Protein AF-A0A9E2JJ78-F1 (afdb_monomer_lite)

pLDDT: mean 93.26, std 8.28, range [51.38, 98.62]

Foldseek 3Di:
DDLAADVVCLLPDPALQLQCVDPQDHDDRVRSSVQLNCLVVLHDHVCLQRPQLPCVSCVRPPPNNCSSVSSVVSNVVVVVDNDDPVVVVVVVVVVVVD

Secondary structure (DSSP, 8-state):
------HHHHHT-SS-HHHHT-SS----HHHHHHHHHHHHTT---HHHHH----SHHHHH-TT---HHHHHHHHHHHTT--SS-HHHHHHHHHHHHT-

Sequence (98 aa):
MSLEFDERICATCPTADCLVKCQYMDLDRETAHAEMMKVIRGEDSPVLRDCATCYACEEYCPRGNHPFYLITDRREEKGLLTAPRPITNQWINMAEHQ

Structure (mmCIF, N/CA/C/O backbone):
data_AF-A0A9E2JJ78-F1
#
_entry.id   AF-A0A9E2JJ78-F1
#
loop_
_atom_site.group_PDB
_atom_site.id
_atom_site.type_symbol
_atom_site.label_atom_id
_atom_site.label_alt_id
_atom_site.label_comp_id
_atom_site.label_asym_id
_atom_site.label_entity_id
_atom_site.label_seq_id
_atom_site.pdbx_PDB_ins_code
_atom_site.Cartn_x
_atom_site.Cartn_y
_atom_site.Cartn_z
_atom_site.occupancy
_atom_site.B_iso_or_equiv
_atom_site.auth_seq_id
_atom_site.auth_comp_id
_atom_site.auth_asym_id
_atom_site.auth_atom_id
_atom_site.pdbx_PDB_model_num
ATOM 1 N N . MET A 1 1 ? 12.844 13.307 10.541 1.00 51.38 1 MET A N 1
ATOM 2 C CA . MET A 1 1 ? 12.966 12.215 9.559 1.00 51.38 1 MET A CA 1
ATOM 3 C C . MET A 1 1 ? 11.565 11.997 9.022 1.00 51.38 1 MET A C 1
ATOM 5 O O . MET A 1 1 ? 10.733 11.509 9.773 1.00 51.38 1 MET A O 1
ATOM 9 N N . SER A 1 2 ? 11.257 12.545 7.846 1.00 67.62 2 SER A N 1
ATOM 10 C CA . SER A 1 2 ? 9.942 12.427 7.206 1.00 67.62 2 SER A CA 1
ATOM 11 C C . SER A 1 2 ? 9.909 11.148 6.369 1.00 67.62 2 SER A C 1
ATOM 13 O O . SER A 1 2 ? 10.882 10.833 5.688 1.00 67.62 2 SER A O 1
ATOM 15 N N . LEU A 1 3 ? 8.815 10.392 6.468 1.00 82.50 3 LEU A N 1
ATOM 16 C CA . LEU A 1 3 ? 8.509 9.297 5.551 1.00 82.50 3 LEU A CA 1
ATOM 17 C C . LEU A 1 3 ? 7.841 9.937 4.334 1.00 82.50 3 LEU A C 1
ATOM 19 O O . LEU A 1 3 ? 6.675 10.317 4.401 1.00 82.50 3 LEU A O 1
ATOM 23 N N . GLU A 1 4 ? 8.603 10.156 3.265 1.00 87.62 4 GLU A N 1
ATOM 24 C CA . GLU A 1 4 ? 8.107 10.843 2.069 1.00 87.62 4 GLU A CA 1
ATOM 25 C C . GLU A 1 4 ? 7.806 9.838 0.964 1.00 87.62 4 GLU A C 1
ATOM 27 O O . GLU A 1 4 ? 8.686 9.122 0.490 1.00 87.62 4 GLU A O 1
ATOM 32 N N . PHE A 1 5 ? 6.542 9.791 0.554 1.00 94.44 5 PHE A N 1
ATOM 33 C CA . PHE A 1 5 ? 6.100 9.017 -0.596 1.00 94.44 5 PHE A CA 1
ATOM 34 C C . PHE A 1 5 ? 6.196 9.866 -1.873 1.00 94.44 5 PHE A C 1
ATOM 36 O O . PHE A 1 5 ? 5.660 10.973 -1.915 1.00 94.44 5 PHE A O 1
ATOM 43 N N . ASP A 1 6 ? 6.803 9.336 -2.941 1.00 96.25 6 ASP A N 1
ATOM 44 C CA . ASP A 1 6 ? 6.828 9.976 -4.264 1.00 96.25 6 ASP A CA 1
ATOM 45 C C . ASP A 1 6 ? 6.147 9.095 -5.324 1.00 96.25 6 ASP A C 1
ATOM 47 O O . ASP A 1 6 ? 6.609 8.004 -5.679 1.00 96.25 6 ASP A O 1
ATOM 51 N N . GLU A 1 7 ? 5.047 9.587 -5.891 1.00 96.38 7 GLU A N 1
ATOM 52 C CA . GLU A 1 7 ? 4.288 8.884 -6.929 1.00 96.38 7 GLU A CA 1
ATOM 53 C C . GLU A 1 7 ? 5.111 8.583 -8.190 1.00 96.38 7 GLU A C 1
ATOM 55 O O . GLU A 1 7 ? 4.894 7.558 -8.840 1.00 96.38 7 GLU A O 1
ATOM 60 N N . ARG A 1 8 ? 6.105 9.416 -8.521 1.00 96.69 8 ARG A N 1
ATOM 61 C CA . ARG A 1 8 ? 6.944 9.269 -9.723 1.00 96.69 8 ARG A CA 1
ATOM 62 C C . ARG A 1 8 ? 7.892 8.080 -9.588 1.00 96.69 8 ARG A C 1
ATOM 64 O O . ARG A 1 8 ? 8.193 7.394 -10.573 1.00 96.69 8 ARG A O 1
ATOM 71 N N . ILE A 1 9 ? 8.325 7.799 -8.357 1.00 95.94 9 ILE A N 1
ATOM 72 C CA . ILE A 1 9 ? 9.122 6.616 -8.026 1.00 95.94 9 ILE A CA 1
ATOM 73 C C . ILE A 1 9 ? 8.280 5.354 -8.237 1.00 95.94 9 ILE A C 1
ATOM 75 O O . ILE A 1 9 ? 8.770 4.386 -8.817 1.00 95.94 9 ILE A O 1
ATOM 79 N N . CYS A 1 10 ? 7.008 5.348 -7.842 1.00 96.06 10 CYS A N 1
ATOM 80 C CA . CYS A 1 10 ? 6.121 4.211 -8.106 1.00 96.06 10 CYS A CA 1
ATOM 81 C C . CYS A 1 10 ? 5.729 4.084 -9.587 1.00 96.06 10 CYS A C 1
ATOM 83 O O . CYS A 1 10 ? 5.726 2.972 -10.122 1.00 96.06 10 CYS A O 1
ATOM 85 N N . ALA A 1 11 ? 5.477 5.196 -10.281 1.00 96.75 11 ALA A N 1
ATOM 86 C CA . ALA A 1 11 ? 5.081 5.201 -11.691 1.00 96.75 11 ALA A CA 1
ATOM 87 C C . ALA A 1 11 ? 6.113 4.513 -12.602 1.00 96.75 11 ALA A C 1
ATOM 89 O O . ALA A 1 11 ? 5.752 3.850 -13.569 1.00 96.75 11 ALA A O 1
ATOM 90 N N . THR A 1 12 ? 7.399 4.611 -12.256 1.00 96.81 12 THR A N 1
ATOM 91 C CA . THR A 1 12 ? 8.517 4.020 -13.012 1.00 96.81 12 THR A CA 1
ATOM 92 C C . THR A 1 12 ? 9.023 2.698 -12.417 1.00 96.81 12 THR A C 1
ATOM 94 O O . THR A 1 12 ? 10.150 2.282 -12.702 1.00 96.81 12 THR A O 1
ATOM 97 N N . CYS A 1 13 ? 8.260 2.064 -11.519 1.00 96.56 13 CYS A N 1
ATOM 98 C CA . CYS A 1 13 ? 8.691 0.866 -10.796 1.00 96.56 13 CYS A CA 1
ATOM 99 C C . CYS A 1 13 ? 8.767 -0.369 -11.719 1.00 96.56 13 CYS A C 1
ATOM 101 O O . CYS A 1 13 ? 7.753 -0.773 -12.292 1.00 96.56 13 CYS A O 1
ATOM 103 N N . PRO A 1 14 ? 9.942 -1.013 -11.865 1.00 95.81 14 PRO A N 1
ATOM 104 C CA . PRO A 1 14 ? 10.087 -2.164 -12.746 1.00 95.81 14 PRO A CA 1
ATOM 105 C C . PRO A 1 14 ? 9.458 -3.425 -12.152 1.00 95.81 14 PRO A C 1
ATOM 107 O O . PRO A 1 14 ? 8.927 -4.232 -12.907 1.00 95.81 14 PRO A O 1
ATOM 110 N N . THR A 1 15 ? 9.482 -3.593 -10.827 1.00 96.94 15 THR A N 1
ATOM 111 C CA . THR A 1 15 ? 9.150 -4.876 -10.188 1.00 96.94 15 THR A CA 1
ATOM 112 C C . THR A 1 15 ? 7.761 -4.932 -9.565 1.00 96.94 15 THR A C 1
ATOM 114 O O . THR A 1 15 ? 7.141 -5.985 -9.602 1.00 96.94 15 THR A O 1
ATOM 117 N N . ALA A 1 16 ? 7.270 -3.823 -8.997 1.00 97.56 16 ALA A N 1
ATOM 118 C CA . ALA A 1 16 ? 6.081 -3.819 -8.132 1.00 97.56 16 ALA A CA 1
ATOM 119 C C . ALA A 1 16 ? 6.164 -4.851 -6.980 1.00 97.56 16 ALA A C 1
ATOM 121 O O . ALA A 1 16 ? 5.149 -5.364 -6.510 1.00 97.56 16 ALA A O 1
ATOM 122 N N . ASP A 1 17 ? 7.385 -5.118 -6.495 1.00 98.19 17 ASP A N 1
ATOM 123 C CA . ASP A 1 17 ? 7.690 -6.146 -5.485 1.00 98.19 17 ASP A CA 1
ATOM 124 C C . ASP A 1 17 ? 6.862 -6.023 -4.203 1.00 98.19 17 ASP A C 1
ATOM 126 O O . ASP A 1 17 ? 6.536 -7.032 -3.584 1.00 98.19 17 ASP A O 1
ATOM 130 N N . CYS A 1 18 ? 6.489 -4.798 -3.824 1.00 97.94 18 CYS A N 1
ATOM 131 C CA . CYS A 1 18 ? 5.648 -4.526 -2.661 1.00 97.94 18 CYS A CA 1
ATOM 132 C C . CYS A 1 18 ? 4.313 -5.286 -2.684 1.00 97.94 18 CYS A C 1
ATOM 134 O O . CYS A 1 18 ? 3.805 -5.632 -1.619 1.00 97.94 18 CYS A O 1
ATOM 136 N N . LEU A 1 19 ? 3.763 -5.559 -3.870 1.00 98.31 19 LEU A N 1
ATOM 137 C CA . LEU A 1 19 ? 2.511 -6.293 -4.041 1.00 98.31 19 LEU A CA 1
ATOM 138 C C . LEU A 1 19 ? 2.711 -7.664 -4.692 1.00 98.31 19 LEU A C 1
ATOM 140 O O . LEU A 1 19 ? 2.047 -8.604 -4.274 1.00 98.31 19 LEU A O 1
ATOM 144 N N . VAL A 1 20 ? 3.664 -7.815 -5.620 1.00 98.38 20 VAL A N 1
ATOM 145 C CA . VAL A 1 20 ? 3.986 -9.122 -6.237 1.00 98.38 20 VAL A CA 1
ATOM 146 C C . VAL A 1 20 ? 4.424 -10.153 -5.194 1.00 98.38 20 VAL A C 1
ATOM 148 O O . VAL A 1 20 ? 4.119 -11.333 -5.316 1.00 98.38 20 VAL A O 1
ATOM 151 N N . LYS A 1 21 ? 5.140 -9.724 -4.148 1.00 98.19 21 LYS A N 1
ATO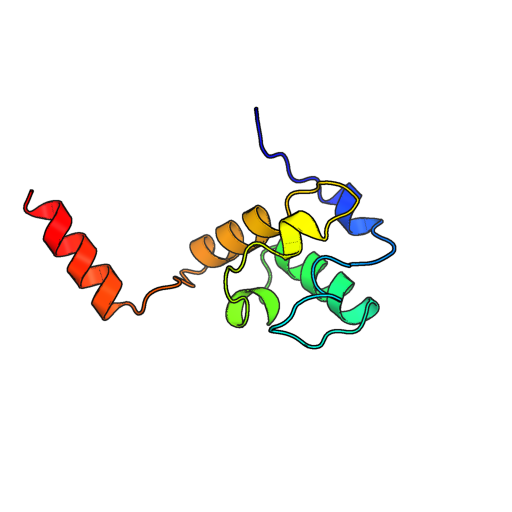M 152 C CA . LYS A 1 21 ? 5.618 -10.610 -3.072 1.00 98.19 21 LYS A CA 1
ATOM 153 C C . LYS A 1 21 ? 4.648 -10.698 -1.889 1.00 98.19 21 LYS A C 1
ATOM 155 O O . LYS A 1 21 ? 5.003 -11.262 -0.849 1.00 98.19 21 LYS A O 1
ATOM 160 N N . CYS A 1 22 ? 3.453 -10.112 -1.993 1.00 98.12 22 CYS A N 1
ATOM 161 C CA . CYS A 1 22 ? 2.490 -10.137 -0.900 1.00 98.12 22 CYS A CA 1
ATOM 162 C C . CYS A 1 22 ? 2.094 -11.582 -0.564 1.00 98.12 22 CYS A C 1
ATOM 164 O O . CYS A 1 22 ? 1.765 -12.364 -1.442 1.00 98.12 22 CYS A O 1
ATOM 166 N N . GLN A 1 23 ? 2.096 -11.937 0.723 1.00 97.00 23 GLN A N 1
ATOM 167 C CA . GLN A 1 23 ? 1.722 -13.288 1.170 1.00 97.00 23 GLN A CA 1
ATOM 168 C C . GLN A 1 23 ? 0.200 -13.492 1.274 1.00 97.00 23 GLN A C 1
ATOM 170 O O . GLN A 1 23 ? -0.260 -14.608 1.489 1.00 97.00 23 GLN A O 1
ATOM 175 N N . TYR A 1 24 ? -0.573 -12.410 1.161 1.00 96.81 24 TYR A N 1
ATOM 176 C CA . TYR A 1 24 ? -2.028 -12.399 1.353 1.00 96.81 24 TYR A CA 1
ATOM 177 C C . TYR A 1 24 ? -2.800 -12.143 0.055 1.00 96.81 24 TYR A C 1
ATOM 179 O O . TYR A 1 24 ? -4.024 -12.226 0.046 1.00 96.81 24 TYR A O 1
ATOM 187 N N . MET A 1 25 ? -2.100 -11.812 -1.030 1.00 96.81 25 MET A N 1
ATOM 188 C CA . MET A 1 25 ? -2.676 -11.502 -2.336 1.00 96.81 25 MET A CA 1
ATOM 189 C C . MET A 1 25 ? -1.811 -12.145 -3.414 1.00 96.81 25 MET A C 1
ATOM 191 O O . MET A 1 25 ? -0.589 -12.075 -3.328 1.00 96.81 25 MET A O 1
ATOM 195 N N . ASP A 1 26 ? -2.444 -12.728 -4.427 1.00 96.94 26 ASP A N 1
ATOM 196 C CA . ASP A 1 26 ? -1.760 -13.284 -5.594 1.00 96.94 26 ASP A CA 1
ATOM 197 C C . ASP A 1 26 ? -1.947 -12.328 -6.776 1.00 96.94 26 ASP A C 1
ATOM 199 O O . ASP A 1 26 ? -3.047 -12.199 -7.318 1.00 96.94 26 ASP A O 1
ATOM 203 N N . LEU A 1 27 ? -0.896 -11.573 -7.098 1.00 97.25 27 LEU A N 1
ATOM 204 C CA . LEU A 1 27 ? -0.907 -10.532 -8.122 1.00 97.25 27 LEU A CA 1
ATOM 205 C C . LEU A 1 27 ? 0.321 -10.696 -9.014 1.00 97.25 27 LEU A C 1
ATOM 207 O O . LEU A 1 27 ? 1.458 -10.671 -8.535 1.00 97.25 27 LEU A O 1
ATOM 211 N N . ASP A 1 28 ? 0.105 -10.783 -10.325 1.00 98.12 28 ASP A N 1
ATOM 212 C CA . ASP A 1 28 ? 1.203 -10.628 -11.273 1.00 98.12 28 ASP A CA 1
ATOM 213 C C . ASP A 1 28 ? 1.745 -9.188 -11.261 1.00 98.12 28 ASP A C 1
ATOM 215 O O . ASP A 1 28 ? 1.147 -8.258 -10.715 1.00 98.12 28 ASP A O 1
ATOM 219 N N . ARG A 1 29 ? 2.910 -8.989 -11.880 1.00 97.56 29 ARG A N 1
ATOM 220 C CA . ARG A 1 29 ? 3.609 -7.699 -11.879 1.00 97.56 29 ARG A CA 1
ATOM 221 C C . ARG A 1 29 ? 2.805 -6.563 -12.521 1.00 97.56 29 ARG A C 1
ATOM 223 O O . ARG A 1 29 ? 2.921 -5.425 -12.067 1.00 97.56 29 ARG A O 1
ATOM 230 N N . GLU A 1 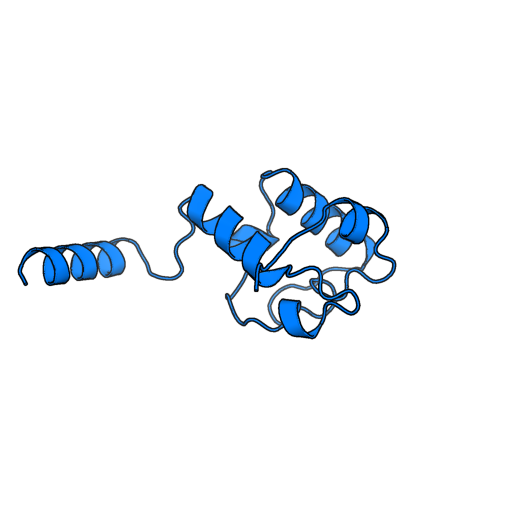30 ? 2.026 -6.828 -13.568 1.00 98.06 30 GLU A N 1
ATOM 231 C CA . GLU A 1 30 ? 1.245 -5.787 -14.251 1.00 98.06 30 GLU A CA 1
ATOM 232 C C . GLU A 1 30 ? 0.044 -5.358 -13.409 1.00 98.06 30 GLU A C 1
ATOM 234 O O . GLU A 1 30 ? -0.166 -4.164 -13.189 1.00 98.06 30 GLU A O 1
ATOM 239 N N . THR A 1 31 ? -0.679 -6.332 -12.863 1.00 98.31 31 THR A N 1
ATOM 240 C CA . THR A 1 31 ? -1.818 -6.129 -11.970 1.00 98.31 31 THR A CA 1
ATOM 241 C C . THR A 1 31 ? -1.369 -5.448 -10.683 1.00 98.31 31 THR A C 1
ATOM 243 O O . THR A 1 31 ? -1.946 -4.439 -10.290 1.00 98.31 31 THR A O 1
ATOM 246 N N . ALA A 1 32 ? -0.287 -5.924 -10.064 1.00 98.38 32 ALA A N 1
ATOM 247 C CA . ALA A 1 32 ? 0.318 -5.308 -8.888 1.00 98.38 32 ALA A CA 1
ATOM 248 C C . ALA A 1 32 ? 0.655 -3.830 -9.126 1.00 98.38 32 ALA A C 1
ATOM 250 O O . ALA A 1 32 ? 0.311 -2.969 -8.316 1.00 98.38 32 ALA A O 1
ATOM 251 N N . HIS A 1 33 ? 1.301 -3.511 -10.251 1.00 98.38 33 HIS A N 1
ATOM 252 C CA . HIS A 1 33 ? 1.625 -2.124 -10.578 1.00 98.38 33 HIS A CA 1
ATOM 253 C C . HIS A 1 33 ? 0.361 -1.282 -10.777 1.00 98.38 33 HIS A C 1
ATOM 255 O O . HIS A 1 33 ? 0.232 -0.225 -10.159 1.00 98.38 33 HIS A O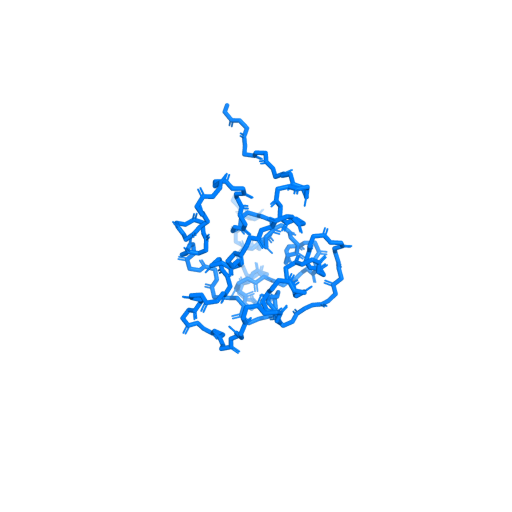 1
ATOM 261 N N . ALA A 1 34 ? -0.599 -1.771 -11.565 1.00 98.50 34 ALA A N 1
ATOM 262 C CA . ALA A 1 34 ? -1.851 -1.070 -11.825 1.00 98.50 34 ALA A CA 1
ATOM 263 C C . ALA A 1 34 ? -2.646 -0.797 -10.537 1.00 98.50 34 ALA A C 1
ATOM 265 O O . ALA A 1 34 ? -3.121 0.322 -10.337 1.00 98.50 34 ALA A O 1
ATOM 266 N N . GLU A 1 35 ? -2.751 -1.783 -9.646 1.00 98.62 35 GLU A N 1
ATOM 267 C CA . GLU A 1 35 ? -3.441 -1.656 -8.361 1.00 98.62 35 GLU A CA 1
ATOM 268 C C . GLU A 1 35 ? -2.730 -0.684 -7.416 1.00 98.62 35 GLU A C 1
ATOM 270 O O . GLU A 1 35 ? -3.382 0.166 -6.811 1.00 98.62 35 GLU A O 1
ATOM 275 N N . MET A 1 36 ? -1.394 -0.705 -7.353 1.00 98.25 36 MET A N 1
ATOM 276 C CA . MET A 1 36 ? -0.650 0.309 -6.601 1.00 98.25 36 MET A CA 1
ATOM 277 C C . MET A 1 36 ? -0.912 1.719 -7.151 1.00 98.25 36 MET A C 1
ATOM 279 O O . MET A 1 36 ? -1.100 2.658 -6.382 1.00 98.25 36 MET A O 1
ATOM 283 N N . MET A 1 37 ? -0.997 1.885 -8.474 1.00 98.44 37 MET A N 1
ATOM 284 C CA . MET A 1 37 ? -1.334 3.183 -9.064 1.00 98.44 37 MET A CA 1
ATOM 285 C C . MET A 1 37 ? -2.759 3.645 -8.715 1.00 98.44 37 MET A C 1
ATOM 287 O O . MET A 1 37 ? -2.972 4.847 -8.563 1.00 98.44 37 MET A O 1
ATOM 291 N N . LYS A 1 38 ? -3.723 2.728 -8.541 1.00 98.50 38 LYS A N 1
ATOM 292 C CA . LYS A 1 38 ? -5.060 3.060 -8.008 1.00 98.50 38 LYS A CA 1
ATOM 293 C C . LYS A 1 38 ? -4.978 3.541 -6.559 1.00 98.50 38 LYS A C 1
ATOM 295 O O . LYS A 1 38 ? -5.536 4.588 -6.237 1.00 98.50 38 LYS A O 1
ATOM 300 N N . VAL A 1 39 ? -4.226 2.830 -5.712 1.00 98.25 39 VAL A N 1
ATOM 301 C CA . VAL A 1 39 ? -3.989 3.214 -4.306 1.00 98.25 39 VAL A CA 1
ATOM 302 C C . VAL A 1 39 ? -3.385 4.619 -4.212 1.00 98.25 39 VAL A C 1
ATOM 304 O O . VAL A 1 39 ? -3.870 5.450 -3.444 1.00 98.25 39 VAL A O 1
ATOM 307 N N . ILE A 1 40 ? -2.385 4.925 -5.044 1.00 97.75 40 ILE A N 1
ATOM 308 C CA . ILE A 1 40 ? -1.754 6.254 -5.109 1.00 97.75 40 ILE A CA 1
ATOM 309 C C . ILE A 1 40 ? -2.796 7.346 -5.387 1.00 97.75 40 ILE A C 1
ATOM 311 O O . ILE A 1 40 ? -2.835 8.348 -4.671 1.00 97.75 40 ILE A O 1
ATOM 315 N N . ARG A 1 41 ? -3.690 7.111 -6.358 1.00 97.75 41 ARG A N 1
ATOM 316 C CA . ARG A 1 41 ? -4.772 8.034 -6.745 1.00 97.75 41 ARG A CA 1
ATOM 317 C C . ARG A 1 41 ? -5.962 8.072 -5.772 1.00 97.75 41 ARG A C 1
ATOM 319 O O . ARG A 1 41 ? -6.893 8.837 -6.001 1.00 97.75 41 ARG A O 1
ATOM 326 N N . GLY A 1 42 ? -5.956 7.272 -4.702 1.00 96.75 42 GLY A N 1
ATOM 327 C CA . GLY A 1 42 ? -7.063 7.191 -3.736 1.00 96.75 42 GLY A CA 1
ATOM 328 C C . GLY A 1 42 ? -8.285 6.405 -4.235 1.00 96.75 42 GLY A C 1
ATOM 329 O O . GLY A 1 42 ? -9.360 6.438 -3.627 1.00 96.75 42 GLY A O 1
ATOM 330 N N . GLU A 1 43 ? -8.135 5.677 -5.338 1.00 97.81 43 GLU A N 1
ATOM 331 C CA . GLU A 1 43 ? -9.183 4.843 -5.923 1.00 97.81 43 GLU A CA 1
ATOM 332 C C . GLU A 1 43 ? -9.392 3.557 -5.109 1.00 97.81 43 GLU A C 1
ATOM 334 O O . GLU A 1 43 ? -8.581 3.175 -4.262 1.00 97.81 43 GLU A O 1
ATOM 339 N N . ASP A 1 44 ? -10.509 2.872 -5.355 1.00 96.56 44 ASP A N 1
ATOM 340 C CA . ASP A 1 44 ? -10.738 1.558 -4.762 1.00 96.56 44 ASP A CA 1
ATOM 341 C C . ASP A 1 44 ? -9.823 0.504 -5.388 1.00 96.56 44 ASP A C 1
ATOM 343 O O . ASP A 1 44 ? -9.625 0.448 -6.604 1.00 96.56 44 ASP A O 1
ATOM 347 N N . SER A 1 45 ? -9.298 -0.371 -4.534 1.00 97.88 45 SER A N 1
ATOM 348 C CA . SER A 1 45 ? -8.429 -1.475 -4.922 1.00 97.88 45 SER A CA 1
ATOM 349 C C . SER A 1 45 ? -8.630 -2.663 -3.972 1.00 97.88 45 SER A C 1
ATOM 351 O O . SER A 1 45 ? -8.811 -2.440 -2.769 1.00 97.88 45 SER A O 1
ATOM 353 N N . PRO A 1 46 ? -8.576 -3.925 -4.453 1.00 96.25 46 PRO A N 1
ATOM 354 C CA . PRO A 1 46 ? -8.443 -5.099 -3.587 1.00 96.25 46 PRO A CA 1
ATOM 355 C C . PRO A 1 46 ? -7.288 -4.966 -2.588 1.00 96.25 46 PRO A C 1
ATOM 357 O O . PRO A 1 46 ? -7.443 -5.381 -1.446 1.00 96.25 46 PRO A O 1
ATOM 360 N N . VAL A 1 47 ? -6.202 -4.267 -2.943 1.00 97.88 47 VAL A N 1
ATOM 361 C CA . VAL A 1 47 ? -5.065 -4.012 -2.041 1.00 97.88 47 VAL A CA 1
ATOM 362 C C . VAL A 1 47 ? -5.505 -3.344 -0.738 1.00 97.88 47 VAL A C 1
ATOM 364 O O . VAL A 1 47 ? -4.999 -3.680 0.327 1.00 97.88 47 VAL A O 1
ATOM 367 N N . LEU A 1 48 ? -6.469 -2.422 -0.789 1.00 97.38 48 LEU A N 1
ATOM 368 C CA . LEU A 1 48 ? -6.953 -1.730 0.409 1.00 97.38 48 LEU A CA 1
ATOM 369 C C . LEU A 1 48 ? -7.826 -2.633 1.288 1.00 97.38 48 LEU A C 1
ATOM 371 O O . LEU A 1 48 ? -7.819 -2.488 2.509 1.00 97.38 48 LEU A O 1
ATOM 375 N N . ARG A 1 49 ? -8.573 -3.559 0.678 1.00 94.12 49 ARG A N 1
ATOM 376 C CA . ARG A 1 49 ? -9.505 -4.451 1.383 1.00 94.12 49 ARG A CA 1
ATOM 377 C C . ARG A 1 49 ? -8.801 -5.661 1.987 1.00 94.12 49 ARG A C 1
ATOM 379 O O . ARG A 1 49 ? -9.076 -6.005 3.132 1.00 94.12 49 ARG A O 1
ATOM 386 N N . ASP A 1 50 ? -7.872 -6.245 1.238 1.00 95.12 50 ASP A N 1
ATOM 387 C CA . ASP A 1 50 ? -7.283 -7.551 1.541 1.00 95.12 50 ASP A CA 1
ATOM 388 C C . ASP A 1 50 ? -5.914 -7.430 2.234 1.00 95.12 50 ASP A C 1
ATOM 390 O O . ASP A 1 50 ? -5.343 -8.418 2.694 1.00 95.12 50 ASP A O 1
ATOM 394 N N . CYS A 1 51 ? -5.372 -6.211 2.357 1.00 96.38 51 CYS A N 1
ATOM 395 C CA . CYS A 1 51 ? -4.129 -5.981 3.084 1.00 96.38 51 CYS A CA 1
ATOM 396 C C . CYS A 1 51 ? -4.248 -6.450 4.548 1.00 96.38 51 CYS A C 1
ATOM 398 O O . CYS A 1 51 ? -5.132 -6.038 5.298 1.00 96.38 51 CYS A O 1
ATOM 400 N N . ALA A 1 52 ? -3.293 -7.264 4.995 1.00 95.25 52 ALA A N 1
ATOM 401 C CA . ALA A 1 52 ? -3.227 -7.758 6.372 1.00 95.25 52 ALA A CA 1
ATOM 402 C C . ALA A 1 52 ? -2.443 -6.836 7.326 1.00 95.25 52 ALA A C 1
ATOM 404 O O . ALA A 1 52 ? -2.192 -7.198 8.472 1.00 95.25 52 ALA A O 1
ATOM 405 N N . THR A 1 53 ? -2.003 -5.659 6.864 1.00 95.38 53 THR A N 1
ATOM 406 C CA . THR A 1 53 ? -1.156 -4.718 7.630 1.00 95.38 53 THR A CA 1
ATOM 407 C C . THR A 1 53 ? 0.129 -5.349 8.196 1.00 95.38 53 THR A C 1
ATOM 409 O O . THR A 1 53 ? 0.593 -4.978 9.265 1.00 95.38 53 THR A O 1
ATOM 412 N N . CYS A 1 54 ? 0.736 -6.296 7.472 1.00 96.12 54 CYS A N 1
ATOM 413 C CA . CYS A 1 54 ? 1.893 -7.068 7.948 1.00 96.12 54 CYS A CA 1
ATOM 414 C C . CYS A 1 54 ? 3.262 -6.379 7.801 1.00 96.12 54 CYS A C 1
ATOM 416 O O . CYS A 1 54 ? 4.272 -7.004 8.102 1.00 96.12 54 CYS A O 1
ATOM 418 N N . TYR A 1 55 ? 3.320 -5.147 7.288 1.00 97.12 55 TYR A N 1
ATOM 419 C CA . TYR A 1 55 ? 4.552 -4.374 7.052 1.00 97.12 55 TYR A CA 1
ATOM 420 C C . TYR A 1 55 ? 5.515 -4.900 5.965 1.00 97.12 55 TYR A C 1
ATOM 422 O O . TYR A 1 55 ? 6.363 -4.154 5.493 1.00 97.12 55 TYR A O 1
ATOM 430 N N . ALA A 1 56 ? 5.358 -6.130 5.470 1.00 97.88 56 ALA A N 1
ATOM 431 C CA . ALA A 1 56 ? 6.299 -6.741 4.520 1.00 97.88 56 ALA A CA 1
ATOM 432 C C . ALA A 1 56 ? 6.524 -5.938 3.220 1.00 97.88 56 ALA A C 1
ATOM 434 O O . ALA A 1 56 ? 7.628 -5.916 2.682 1.00 97.88 56 ALA A O 1
ATOM 435 N N . CYS A 1 57 ? 5.501 -5.237 2.716 1.00 97.88 57 CYS A N 1
ATOM 436 C CA . CYS A 1 57 ? 5.639 -4.403 1.519 1.00 97.88 57 CYS A CA 1
ATOM 437 C C . CYS A 1 57 ? 6.646 -3.254 1.692 1.00 97.88 57 CYS A C 1
ATOM 439 O O . CYS A 1 57 ? 7.237 -2.828 0.697 1.00 97.88 57 CYS A O 1
ATOM 441 N N . GLU A 1 58 ? 6.858 -2.789 2.926 1.00 97.81 58 GLU A N 1
ATOM 442 C CA . GLU A 1 58 ? 7.881 -1.803 3.264 1.00 97.81 58 GLU A CA 1
ATOM 443 C C . GLU A 1 58 ? 9.281 -2.365 3.016 1.00 97.81 58 GLU A C 1
ATOM 445 O O . GLU A 1 58 ? 10.092 -1.748 2.330 1.00 97.81 58 GLU A O 1
ATOM 450 N N . GLU A 1 59 ? 9.532 -3.583 3.499 1.00 97.12 59 GLU A N 1
ATOM 451 C CA . GLU A 1 59 ? 10.814 -4.277 3.342 1.00 97.12 59 GLU A CA 1
ATOM 452 C C . GLU A 1 59 ? 11.067 -4.704 1.892 1.00 97.12 59 GLU A C 1
ATOM 454 O O . GLU A 1 59 ? 12.209 -4.764 1.435 1.00 97.12 59 GLU A O 1
ATOM 459 N N . TYR A 1 60 ? 10.003 -4.994 1.142 1.00 97.56 60 TYR A N 1
ATOM 460 C CA . TYR A 1 60 ? 10.108 -5.428 -0.249 1.00 97.56 60 TYR A CA 1
ATOM 461 C C . TYR A 1 60 ? 10.321 -4.286 -1.233 1.00 97.56 60 TYR A C 1
ATOM 463 O O . TYR A 1 60 ? 10.687 -4.564 -2.372 1.00 97.56 60 TYR A O 1
ATOM 471 N N . CYS A 1 61 ? 10.084 -3.027 -0.855 1.00 97.19 61 CYS A N 1
ATOM 472 C CA . CYS A 1 61 ? 10.266 -1.903 -1.762 1.00 97.19 61 CYS A CA 1
ATOM 473 C C . CYS A 1 61 ? 11.764 -1.607 -1.959 1.00 97.19 61 CYS A C 1
ATOM 475 O O . CYS A 1 61 ? 12.372 -0.960 -1.105 1.00 97.19 61 CYS A O 1
ATOM 477 N N . PRO A 1 62 ? 12.378 -1.947 -3.112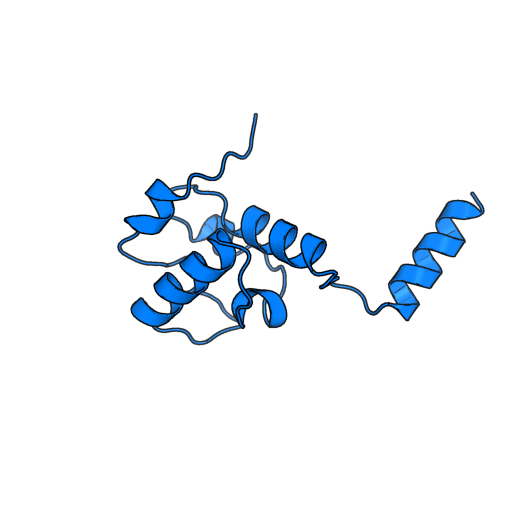 1.00 94.06 62 PRO A N 1
ATOM 478 C CA . PRO A 1 62 ? 13.813 -1.725 -3.302 1.00 94.06 62 PRO A CA 1
ATOM 479 C C . PRO A 1 62 ? 14.166 -0.236 -3.433 1.00 94.06 62 PRO A C 1
ATOM 481 O O . PRO A 1 62 ? 15.337 0.129 -3.446 1.00 94.06 62 PRO A O 1
ATOM 484 N N . ARG A 1 63 ? 13.150 0.624 -3.588 1.00 94.69 63 ARG A N 1
ATOM 485 C CA . ARG A 1 63 ? 13.290 2.074 -3.750 1.00 94.69 63 ARG A CA 1
ATOM 486 C C . ARG A 1 63 ? 13.031 2.851 -2.460 1.00 94.69 63 ARG A C 1
ATOM 488 O O . ARG A 1 63 ? 13.131 4.069 -2.496 1.00 94.69 63 ARG A O 1
ATOM 495 N N . GLY A 1 64 ? 12.669 2.171 -1.366 1.00 94.44 64 GLY A N 1
ATOM 496 C CA . GLY A 1 64 ? 12.366 2.821 -0.089 1.00 94.44 64 GLY A CA 1
ATOM 497 C C . GLY A 1 64 ? 11.228 3.841 -0.173 1.00 94.44 64 GLY A C 1
ATOM 498 O O . GLY A 1 64 ? 11.258 4.832 0.535 1.00 94.44 64 GLY A O 1
ATOM 499 N N . ASN A 1 65 ? 10.246 3.631 -1.059 1.00 96.12 65 ASN A N 1
ATOM 500 C CA . ASN A 1 65 ? 9.165 4.594 -1.312 1.00 96.12 65 ASN A CA 1
ATOM 501 C C . ASN A 1 65 ? 7.967 4.415 -0.367 1.00 96.12 65 ASN A C 1
ATOM 503 O O . ASN A 1 65 ? 6.845 4.726 -0.742 1.00 96.12 65 ASN A O 1
ATOM 507 N N . HIS A 1 66 ? 8.182 3.820 0.804 1.00 96.88 66 HIS A N 1
ATOM 508 C CA . HIS A 1 66 ? 7.210 3.745 1.896 1.00 96.88 66 HIS A CA 1
ATOM 509 C C . HIS A 1 66 ? 5.786 3.241 1.541 1.00 96.88 66 HIS A C 1
ATOM 511 O O . HIS A 1 66 ? 4.793 3.863 1.935 1.00 96.88 66 HIS A O 1
ATOM 517 N N . PRO A 1 67 ? 5.620 2.132 0.783 1.00 97.19 67 PRO A N 1
ATOM 518 C CA . PRO A 1 67 ? 4.302 1.689 0.323 1.00 97.19 67 PRO A CA 1
ATOM 519 C C . PRO A 1 67 ? 3.376 1.232 1.456 1.00 97.19 67 PRO A C 1
ATOM 521 O O . PRO A 1 67 ? 2.160 1.290 1.283 1.00 97.19 67 PRO A O 1
ATOM 524 N N . PHE A 1 68 ? 3.913 0.765 2.591 1.00 97.62 68 PHE A N 1
ATOM 525 C CA . PHE A 1 68 ? 3.083 0.359 3.728 1.00 97.62 68 PHE A CA 1
ATOM 526 C C . PHE A 1 68 ? 2.270 1.540 4.251 1.00 97.62 68 PHE A C 1
ATOM 528 O O . PHE A 1 68 ? 1.048 1.443 4.342 1.00 97.62 68 PHE A O 1
ATOM 535 N N . TYR A 1 69 ? 2.958 2.651 4.514 1.00 96.44 69 TYR A N 1
ATOM 536 C CA . TYR A 1 69 ? 2.368 3.867 5.058 1.00 96.44 69 TYR A CA 1
ATOM 537 C C . TYR A 1 69 ? 1.312 4.450 4.116 1.00 96.44 69 TYR A C 1
ATOM 539 O O . TYR A 1 69 ? 0.195 4.725 4.542 1.00 96.44 69 TYR A O 1
ATOM 547 N N . LEU A 1 70 ? 1.598 4.505 2.808 1.00 97.19 70 LEU A N 1
ATOM 548 C CA . LEU A 1 70 ? 0.592 4.916 1.825 1.00 97.19 70 LEU A CA 1
ATOM 549 C C . LEU A 1 70 ? -0.666 4.033 1.890 1.00 97.19 70 LEU A C 1
ATOM 551 O O . LEU A 1 70 ? -1.783 4.546 1.896 1.00 97.19 70 LEU A O 1
ATOM 555 N N . ILE A 1 71 ? -0.511 2.704 1.907 1.00 97.50 71 ILE A N 1
ATOM 556 C CA . ILE A 1 71 ? -1.658 1.784 1.938 1.00 97.50 71 ILE A CA 1
ATOM 557 C C . ILE A 1 71 ? -2.468 1.975 3.224 1.00 97.50 71 ILE A C 1
ATOM 559 O O . ILE A 1 71 ? -3.698 1.975 3.161 1.00 97.50 71 ILE A O 1
ATOM 563 N N . THR A 1 72 ? -1.817 2.116 4.382 1.00 95.75 72 THR A N 1
ATOM 564 C CA . THR A 1 72 ? -2.518 2.306 5.659 1.00 95.75 72 THR A CA 1
ATOM 565 C C . THR A 1 72 ? -3.266 3.629 5.706 1.00 95.75 72 THR A C 1
ATOM 567 O O . THR A 1 72 ? -4.438 3.623 6.075 1.00 95.75 72 THR A O 1
ATOM 570 N N . ASP A 1 73 ? -2.659 4.717 5.233 1.00 95.25 73 ASP A N 1
ATOM 571 C CA . ASP A 1 73 ? -3.297 6.036 5.208 1.00 95.25 73 ASP A CA 1
ATOM 572 C C . ASP A 1 73 ? -4.536 6.013 4.299 1.00 95.25 73 ASP A C 1
ATOM 574 O O . ASP A 1 73 ? -5.628 6.419 4.694 1.00 95.25 73 ASP A O 1
ATOM 578 N N . ARG A 1 74 ? -4.424 5.405 3.108 1.00 96.69 74 ARG A N 1
ATOM 579 C CA . ARG A 1 74 ? -5.561 5.230 2.182 1.00 96.69 74 ARG A CA 1
ATOM 580 C C . ARG A 1 74 ? -6.676 4.354 2.744 1.00 96.69 74 ARG A C 1
ATOM 582 O O . ARG A 1 74 ? -7.844 4.536 2.397 1.00 96.69 74 ARG A O 1
ATOM 589 N N . ARG A 1 75 ? -6.340 3.379 3.588 1.00 96.38 75 ARG A N 1
ATOM 590 C CA . ARG A 1 75 ? -7.338 2.566 4.292 1.00 96.38 75 ARG A CA 1
ATOM 591 C C . ARG A 1 75 ? -8.046 3.365 5.371 1.00 96.38 75 ARG A C 1
ATOM 593 O O . ARG A 1 75 ? -9.267 3.264 5.470 1.00 96.38 75 ARG A O 1
ATOM 600 N N . GLU A 1 76 ? -7.307 4.149 6.145 1.00 93.12 76 GLU A N 1
ATOM 601 C CA . GLU A 1 76 ? -7.861 5.005 7.191 1.00 93.12 76 GLU A CA 1
ATOM 602 C C . GLU A 1 76 ? -8.810 6.057 6.610 1.00 93.12 76 GLU A C 1
ATOM 604 O O . GLU A 1 76 ? -9.950 6.156 7.064 1.00 93.12 76 GLU A O 1
ATOM 609 N N . GLU A 1 77 ? -8.415 6.732 5.525 1.00 94.81 77 GLU A N 1
ATOM 610 C CA . GLU A 1 77 ? -9.261 7.683 4.784 1.00 94.81 77 GLU A CA 1
ATOM 611 C C . GLU A 1 77 ? -10.603 7.067 4.342 1.00 94.81 77 GLU A C 1
ATOM 613 O O . GLU A 1 77 ? -11.625 7.752 4.279 1.00 94.81 77 GLU A O 1
ATOM 618 N N . LYS A 1 78 ? -10.625 5.756 4.064 1.00 93.69 78 LYS A N 1
ATOM 619 C CA . LYS A 1 78 ? -11.828 4.996 3.676 1.00 93.69 78 LYS A CA 1
ATOM 620 C C . LYS A 1 78 ? -12.536 4.313 4.855 1.00 93.69 78 LYS A C 1
ATOM 622 O O . LYS A 1 78 ? -13.538 3.626 4.651 1.00 93.69 78 LYS A O 1
ATOM 627 N N . GLY A 1 79 ? -12.039 4.460 6.083 1.00 91.31 79 GLY A N 1
ATOM 628 C CA . GLY A 1 79 ? -12.584 3.807 7.277 1.00 91.31 79 GLY A CA 1
ATOM 629 C C . GLY A 1 79 ? -12.391 2.284 7.313 1.00 91.31 79 GLY A C 1
ATOM 630 O O . GLY A 1 79 ? -13.151 1.584 7.989 1.00 91.31 79 GLY A O 1
ATOM 631 N N . LEU A 1 80 ? -11.401 1.755 6.586 1.00 90.56 80 LEU A N 1
ATOM 632 C CA . LEU A 1 80 ? -11.020 0.338 6.554 1.00 90.56 80 LEU A CA 1
ATOM 633 C C . LEU A 1 80 ? -10.079 -0.001 7.717 1.00 90.56 80 LEU A C 1
ATOM 635 O O . LEU A 1 80 ? -8.897 -0.300 7.525 1.00 90.56 80 LEU A O 1
ATOM 639 N N . LEU A 1 81 ? -10.628 0.052 8.929 1.00 84.25 81 LEU A N 1
ATOM 640 C CA . LEU A 1 81 ? -9.907 -0.227 10.168 1.00 84.25 81 LEU A CA 1
ATOM 641 C C . LEU A 1 81 ? -9.548 -1.716 10.300 1.00 84.25 81 LEU A C 1
ATOM 643 O O . LEU A 1 81 ? -10.272 -2.593 9.829 1.00 84.25 81 LEU A O 1
ATOM 647 N N . THR A 1 82 ? -8.435 -2.002 10.976 1.00 79.75 82 THR A N 1
ATOM 648 C CA . THR A 1 82 ? -7.981 -3.372 11.278 1.00 79.75 82 THR A CA 1
ATOM 649 C C . THR A 1 82 ? -8.893 -4.088 12.270 1.00 79.75 82 THR A C 1
ATOM 651 O O . THR A 1 82 ? -9.083 -5.299 12.169 1.00 79.75 82 THR A O 1
ATOM 654 N N . ALA A 1 83 ? -9.479 -3.352 13.216 1.00 82.25 83 ALA A N 1
ATOM 655 C CA . ALA A 1 83 ? -10.445 -3.886 14.164 1.00 82.25 83 ALA A CA 1
ATOM 656 C C . ALA A 1 83 ? -11.892 -3.687 13.666 1.00 82.25 83 ALA A C 1
ATOM 658 O O . ALA A 1 83 ? -12.220 -2.637 13.105 1.00 82.25 83 ALA A O 1
ATOM 659 N N . PRO A 1 84 ? -12.796 -4.656 13.907 1.00 81.31 84 PRO A N 1
ATOM 660 C CA . PRO A 1 84 ? -14.228 -4.469 13.710 1.00 81.31 84 PRO A CA 1
ATOM 661 C C . PRO A 1 84 ? -14.766 -3.266 14.492 1.00 81.31 84 PRO A C 1
ATOM 663 O O . PRO A 1 84 ? -14.405 -3.064 15.652 1.00 81.31 84 PRO A O 1
ATOM 666 N N . ARG A 1 85 ? -15.733 -2.544 13.905 1.00 83.12 85 ARG A N 1
ATOM 667 C CA . ARG A 1 85 ? -16.377 -1.372 14.533 1.00 83.12 85 ARG A CA 1
ATOM 668 C C . ARG A 1 85 ? -16.832 -1.594 15.984 1.00 83.12 85 ARG A C 1
ATOM 670 O O . ARG A 1 85 ? -16.613 -0.689 16.780 1.00 83.12 85 ARG A O 1
ATOM 677 N N . PRO A 1 86 ? -17.419 -2.745 16.377 1.00 86.62 86 PRO A N 1
ATOM 678 C CA . PRO A 1 86 ? -17.795 -2.964 17.774 1.00 86.62 86 PRO A CA 1
ATOM 679 C C . PRO A 1 86 ? -16.607 -2.891 18.741 1.00 86.62 86 PRO A C 1
ATOM 681 O O . PRO A 1 86 ? -16.727 -2.289 19.804 1.00 86.62 86 PRO A O 1
ATOM 684 N N . ILE A 1 87 ? -15.459 -3.455 18.351 1.00 88.81 87 ILE A N 1
ATOM 685 C CA . ILE A 1 87 ? -14.236 -3.442 19.160 1.00 88.81 87 ILE A CA 1
ATOM 686 C C . ILE A 1 87 ? -13.663 -2.024 19.207 1.00 88.81 87 ILE A C 1
ATOM 688 O O . ILE A 1 87 ? -13.373 -1.521 20.288 1.00 88.81 87 ILE A O 1
ATOM 692 N N . THR A 1 88 ? -13.577 -1.345 18.059 1.00 86.19 88 THR A N 1
ATOM 693 C CA . THR A 1 88 ? -13.097 0.043 18.001 1.00 86.19 88 THR A CA 1
ATOM 694 C C . THR A 1 88 ? -13.954 0.979 18.858 1.00 86.19 88 THR A C 1
ATOM 696 O O . THR A 1 88 ? -13.413 1.758 19.635 1.00 86.19 88 THR A O 1
ATOM 699 N N . ASN A 1 89 ? -15.284 0.873 18.778 1.00 87.62 89 ASN A N 1
ATOM 700 C CA . ASN A 1 89 ? -16.203 1.687 19.578 1.00 87.62 89 ASN A CA 1
ATOM 701 C C . ASN A 1 89 ? -16.037 1.424 21.078 1.00 87.62 89 ASN A C 1
ATOM 703 O O . ASN A 1 89 ? -16.043 2.359 21.873 1.00 87.62 89 ASN A O 1
ATOM 707 N N . GLN A 1 90 ? -15.874 0.156 21.472 1.00 90.50 90 GLN A N 1
ATOM 708 C CA . GLN A 1 90 ? -15.621 -0.189 22.868 1.00 90.50 90 GLN A CA 1
ATOM 709 C C . GLN A 1 90 ? -14.331 0.466 23.374 1.00 90.50 90 GLN A C 1
ATOM 711 O O . GLN A 1 90 ? -14.327 1.017 24.471 1.00 90.50 90 GLN A O 1
ATOM 716 N N . TRP A 1 91 ? -13.254 0.433 22.586 1.00 88.50 91 TRP A N 1
ATOM 717 C CA . TRP A 1 91 ? -11.992 1.071 22.961 1.00 88.50 91 TRP A CA 1
ATOM 718 C C . TRP A 1 91 ? -12.108 2.589 23.094 1.00 88.50 91 TRP A C 1
ATOM 720 O O . TRP A 1 91 ? -11.575 3.133 24.057 1.00 88.50 91 TRP A O 1
ATOM 730 N N . ILE A 1 92 ? -12.839 3.257 22.195 1.00 86.12 92 ILE A N 1
ATOM 731 C CA . ILE A 1 92 ? -13.114 4.700 22.300 1.00 86.12 92 ILE A CA 1
ATOM 732 C C . ILE A 1 92 ? -13.835 5.001 23.618 1.00 86.12 92 ILE A C 1
ATOM 734 O O . ILE A 1 92 ? -13.336 5.792 24.414 1.00 86.12 92 ILE A O 1
ATOM 738 N N . ASN A 1 93 ? -14.929 4.291 23.911 1.00 90.44 93 ASN A N 1
ATOM 739 C CA . ASN A 1 93 ? -15.680 4.481 25.156 1.00 90.44 93 ASN A CA 1
ATOM 740 C C . ASN A 1 93 ? -14.806 4.244 26.401 1.00 90.44 93 ASN A C 1
ATOM 742 O O . ASN A 1 93 ? -14.936 4.939 27.403 1.00 90.44 93 ASN A O 1
ATOM 746 N N . MET A 1 94 ? -13.904 3.257 26.361 1.00 89.75 94 MET A N 1
ATOM 747 C CA . MET A 1 94 ? -12.980 2.986 27.466 1.00 89.75 94 MET A CA 1
ATOM 748 C C . MET A 1 94 ? -11.937 4.091 27.667 1.00 89.75 94 MET A C 1
ATOM 750 O O . MET A 1 94 ? -11.506 4.284 28.799 1.00 89.75 94 MET A O 1
ATOM 754 N N . ALA A 1 95 ? -11.516 4.774 26.599 1.00 89.19 95 ALA A N 1
ATOM 755 C CA . ALA A 1 95 ? -10.535 5.857 26.649 1.00 89.19 95 ALA A CA 1
ATOM 756 C C . ALA A 1 95 ? -11.159 7.209 27.036 1.00 89.19 95 ALA A C 1
ATOM 758 O O . ALA A 1 95 ? -10.525 7.983 27.740 1.00 89.19 95 ALA A O 1
ATOM 759 N N . GLU A 1 96 ? -12.402 7.485 26.629 1.00 81.94 96 GLU A N 1
ATOM 760 C CA . GLU A 1 96 ? -13.128 8.720 26.980 1.00 81.94 96 GLU A CA 1
ATOM 761 C C . GLU A 1 96 ? -13.528 8.802 28.464 1.00 81.94 96 GLU A C 1
ATOM 763 O O . GLU A 1 96 ? -13.841 9.878 28.972 1.00 81.94 96 GLU A O 1
ATOM 768 N N . HIS A 1 97 ? -13.540 7.668 29.167 1.00 69.00 97 HIS A N 1
ATOM 769 C CA . HIS A 1 97 ? -13.850 7.578 30.596 1.00 69.00 97 HIS A CA 1
ATOM 770 C C . HIS A 1 97 ? -12.602 7.520 31.500 1.00 69.00 97 HIS A C 1
ATOM 772 O O . HIS A 1 97 ? -12.735 7.188 32.681 1.00 69.00 97 HIS A O 1
ATOM 778 N N . GLN A 1 98 ? -11.412 7.817 30.962 1.00 55.19 98 GLN A N 1
ATOM 779 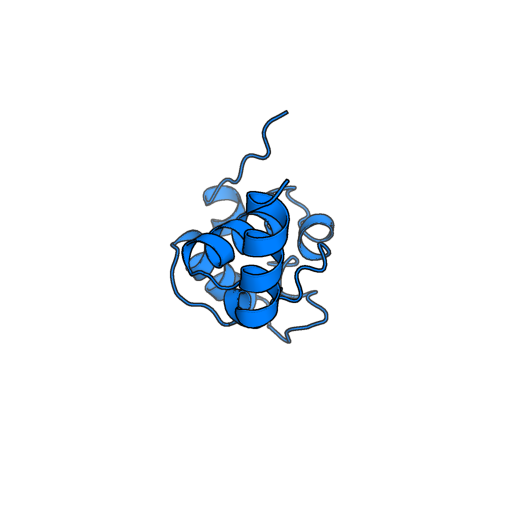C CA . GLN A 1 98 ? -10.153 7.962 31.711 1.00 55.19 98 GLN A CA 1
ATOM 780 C C . GLN A 1 98 ? -9.796 9.434 31.906 1.00 55.19 98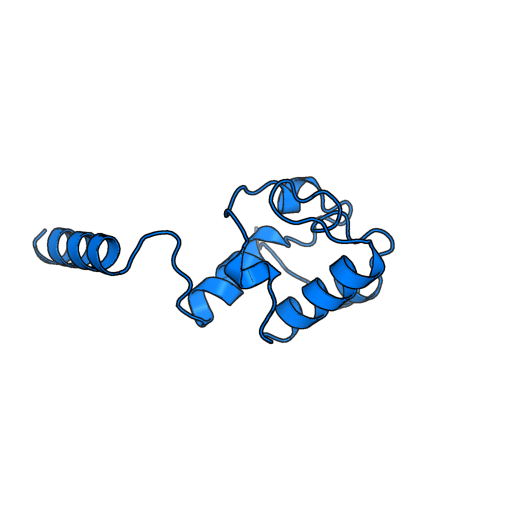 GLN A C 1
ATOM 782 O O . GLN A 1 98 ? -9.289 9.751 33.006 1.00 55.19 98 GLN A O 1
#

Radius of gyration: 15.04 Å; chains: 1; bounding box: 32×26×46 Å